Protein AF-A0A1H4R7Y3-F1 (afdb_monomer_lite)

Secondary structure (DSSP, 8-state):
--HHHHHHHGGGGTT---HHHHHHHHHHHHHTTTS-HHHHHHHHHHHHHHTTT--S-EEPTTTTTTSGGGS--TTS-----EETTTB-SHHHHHHHHHHHT-TTSSS-S--

Foldseek 3Di:
DDPVVCVVCCVVLVNHDDVQLVVLLVVLCVVCVPPPPVVSVVSSVLLCVVVVNSSWWDWDVVQQVVHPQSDQDPVRDGQFFTTSNGGGHLVSQVVVCVVVVVVCPRNPDDD

Structure (mmCIF, N/CA/C/O backbone):
data_AF-A0A1H4R7Y3-F1
#
_entry.id   AF-A0A1H4R7Y3-F1
#
loop_
_atom_site.group_PDB
_atom_site.id
_atom_site.type_symbol
_atom_site.label_atom_id
_atom_site.label_alt_id
_atom_site.label_comp_id
_atom_site.label_asym_id
_atom_site.label_entity_id
_atom_site.label_seq_id
_atom_site.pdbx_PDB_ins_code
_atom_site.Cartn_x
_atom_site.Cartn_y
_atom_site.Cartn_z
_atom_site.occupancy
_atom_site.B_iso_or_equiv
_atom_site.auth_seq_id
_atom_site.auth_comp_id
_atom_site.auth_asym_id
_atom_site.auth_atom_id
_atom_site.pdbx_PDB_model_num
ATOM 1 N N . MET A 1 1 ? -18.864 -1.546 7.456 1.00 61.34 1 MET A N 1
ATOM 2 C CA . MET A 1 1 ? -17.582 -1.760 8.168 1.00 61.34 1 MET A CA 1
ATOM 3 C C . MET A 1 1 ? -17.790 -1.308 9.604 1.00 61.34 1 MET A C 1
ATOM 5 O O . MET A 1 1 ? -18.574 -0.388 9.786 1.00 61.34 1 MET A O 1
ATOM 9 N N . THR A 1 2 ? -17.234 -1.978 10.614 1.00 75.88 2 THR A N 1
ATOM 10 C CA . THR A 1 2 ? -17.620 -1.700 12.008 1.00 75.88 2 THR A CA 1
ATOM 11 C C . THR A 1 2 ? -16.882 -0.484 12.559 1.00 75.88 2 THR A C 1
ATOM 13 O O . THR A 1 2 ? -15.664 -0.375 12.441 1.00 75.88 2 THR A O 1
ATOM 16 N N . GLU A 1 3 ? -17.626 0.410 13.198 1.00 84.62 3 GLU A N 1
ATOM 17 C CA . GLU A 1 3 ? -17.129 1.599 13.901 1.00 84.62 3 GLU A CA 1
ATOM 18 C C . GLU A 1 3 ? -15.989 1.261 14.884 1.00 84.62 3 GLU A C 1
ATOM 20 O O . GLU A 1 3 ? -14.982 1.963 14.962 1.00 84.62 3 GLU A O 1
ATOM 25 N N . ALA A 1 4 ? -16.089 0.091 15.527 1.00 90.00 4 ALA A N 1
ATOM 26 C CA . ALA A 1 4 ? -15.088 -0.466 16.434 1.00 90.00 4 ALA A CA 1
ATOM 27 C C . ALA A 1 4 ? -13.678 -0.584 15.823 1.00 90.00 4 ALA A C 1
ATOM 29 O O . ALA A 1 4 ? -12.690 -0.379 16.525 1.00 90.00 4 ALA A O 1
ATOM 30 N N . LEU A 1 5 ? -13.559 -0.880 14.523 1.00 91.12 5 LEU A N 1
ATOM 31 C CA . LEU A 1 5 ? -12.251 -0.941 13.865 1.00 91.12 5 LEU A CA 1
ATOM 32 C C . LEU A 1 5 ? -11.589 0.439 13.836 1.00 91.12 5 LEU A C 1
ATOM 34 O O . LEU A 1 5 ? -10.413 0.566 14.166 1.00 91.12 5 LEU A O 1
ATOM 38 N N . PHE A 1 6 ? -12.337 1.468 13.436 1.00 93.31 6 PHE A N 1
ATOM 39 C CA . PHE A 1 6 ? -11.796 2.820 13.334 1.00 93.31 6 PHE A CA 1
ATOM 40 C C . PHE A 1 6 ? -11.452 3.403 14.697 1.00 93.31 6 PHE A C 1
ATOM 42 O O . PHE A 1 6 ? -10.477 4.139 14.800 1.00 93.31 6 PHE A O 1
ATOM 49 N N . VAL A 1 7 ? -12.193 3.036 15.745 1.00 94.44 7 VAL A N 1
ATOM 50 C CA . VAL A 1 7 ? -11.806 3.337 17.129 1.00 94.44 7 VAL A CA 1
ATOM 51 C C . VAL A 1 7 ? -10.460 2.685 17.463 1.00 94.44 7 VAL A C 1
ATOM 53 O O . VAL A 1 7 ? -9.562 3.371 17.944 1.00 94.44 7 VAL A O 1
ATOM 56 N N . ALA A 1 8 ? -10.282 1.400 17.141 1.00 93.75 8 ALA A N 1
ATOM 57 C CA . ALA A 1 8 ? -9.069 0.655 17.473 1.00 93.75 8 ALA A CA 1
ATOM 58 C C . ALA A 1 8 ? -7.807 1.148 16.739 1.00 93.75 8 ALA A C 1
ATOM 60 O O . ALA A 1 8 ? -6.732 1.175 17.332 1.00 93.75 8 ALA A O 1
ATOM 61 N N . ILE A 1 9 ? -7.909 1.549 15.465 1.00 94.44 9 ILE A N 1
ATOM 62 C CA . ILE A 1 9 ? -6.735 1.974 14.675 1.00 94.44 9 ILE A CA 1
ATOM 63 C C . ILE A 1 9 ? -6.417 3.467 14.804 1.00 94.44 9 ILE A C 1
ATOM 65 O O . ILE A 1 9 ? -5.348 3.898 14.386 1.00 94.44 9 ILE A O 1
ATOM 69 N N . ARG A 1 10 ? -7.315 4.274 15.378 1.00 95.06 10 ARG A N 1
ATOM 70 C CA . ARG A 1 10 ? -7.147 5.729 15.507 1.00 95.06 10 ARG A CA 1
ATOM 71 C C . ARG A 1 10 ? -5.829 6.164 16.166 1.00 95.06 10 ARG A C 1
ATOM 73 O O . ARG A 1 10 ? -5.220 7.101 15.646 1.00 95.06 10 ARG A O 1
ATOM 80 N N . PRO A 1 11 ? -5.332 5.504 17.229 1.00 95.81 11 PRO A N 1
ATOM 81 C CA . PRO A 1 11 ? -4.032 5.842 17.810 1.00 95.81 11 PRO A CA 1
ATOM 82 C C . PRO A 1 11 ? -2.858 5.677 16.834 1.00 95.81 11 PRO A C 1
ATOM 84 O O . PRO A 1 11 ? -1.901 6.439 16.913 1.00 95.81 11 PRO A O 1
ATOM 87 N N . LEU A 1 12 ? -2.947 4.744 15.876 1.00 93.88 12 LEU A N 1
ATOM 88 C CA . LEU A 1 12 ? -1.899 4.521 14.871 1.00 93.88 12 LEU A CA 1
ATOM 89 C C . LEU A 1 12 ? -1.753 5.710 13.914 1.00 93.88 12 LEU A C 1
ATOM 91 O O . LEU A 1 12 ? -0.668 5.971 13.420 1.00 93.88 12 LEU A O 1
ATOM 95 N N . PHE A 1 13 ? -2.825 6.470 13.695 1.00 93.81 13 PHE A N 1
ATOM 96 C CA . PHE A 1 13 ? -2.819 7.653 12.833 1.00 93.81 13 PHE A CA 1
ATOM 97 C C . PHE A 1 13 ? -2.628 8.962 13.617 1.00 93.81 13 PHE A C 1
ATOM 99 O O . PHE A 1 13 ? -2.988 10.035 13.141 1.00 93.81 13 PHE A O 1
ATOM 106 N N . GLY A 1 14 ? -2.076 8.898 14.834 1.00 92.06 14 GLY A N 1
ATOM 107 C CA . GLY A 1 14 ? -1.858 10.085 15.668 1.00 92.06 14 GLY A CA 1
ATOM 108 C C . GLY A 1 14 ? -3.130 10.598 16.349 1.00 92.06 14 GLY A C 1
ATOM 109 O O . GLY A 1 14 ? -3.249 11.786 16.631 1.00 92.06 14 GLY A O 1
ATOM 110 N N . GLY A 1 15 ? -4.104 9.718 16.599 1.00 93.06 15 GLY A N 1
ATOM 111 C CA . GLY A 1 15 ? -5.311 10.039 17.367 1.00 93.06 15 GLY A CA 1
ATOM 112 C C . GLY A 1 15 ? -6.492 10.547 16.537 1.00 93.06 15 GLY A C 1
ATOM 113 O O . GLY A 1 15 ? -7.595 10.671 17.065 1.00 93.06 15 GLY A O 1
ATOM 114 N N . SER A 1 16 ? -6.324 10.768 15.234 1.00 93.38 16 SER A N 1
ATOM 115 C CA . SER A 1 16 ? -7.423 11.046 14.302 1.00 93.38 16 SER A CA 1
ATOM 116 C C . SER A 1 16 ? -7.085 10.524 12.907 1.00 93.38 16 SER A C 1
ATOM 118 O O . SER A 1 16 ? -5.918 10.334 12.586 1.00 93.38 16 SER A O 1
ATOM 120 N N . LEU A 1 17 ? -8.099 10.261 12.081 1.00 94.44 17 LEU A N 1
ATOM 121 C CA . LEU A 1 17 ? -7.895 9.894 10.680 1.00 94.44 17 LEU A CA 1
ATOM 122 C C . LEU A 1 17 ? -8.433 11.004 9.784 1.00 94.44 17 LEU A C 1
ATOM 124 O O . LEU A 1 17 ? -9.535 11.507 9.995 1.00 94.44 17 LEU A O 1
ATOM 128 N N . LYS A 1 18 ? -7.679 11.331 8.738 1.00 95.19 18 LYS A N 1
ATOM 129 C CA . LYS A 1 18 ? -8.170 12.119 7.604 1.00 95.19 18 LYS A CA 1
ATOM 130 C C . LYS A 1 18 ? -9.123 11.262 6.774 1.00 95.19 18 LYS A C 1
ATOM 132 O O . LYS A 1 18 ? -8.942 10.048 6.691 1.00 95.19 18 LYS A O 1
ATOM 137 N N . GLN A 1 19 ? -10.065 11.892 6.073 1.00 95.25 19 GLN A N 1
ATOM 138 C CA . GLN A 1 19 ? -11.016 11.165 5.223 1.00 95.25 19 GLN A CA 1
ATOM 139 C C . GLN A 1 19 ? -10.309 10.249 4.210 1.00 95.25 19 GLN A C 1
ATOM 141 O O . GLN A 1 19 ? -10.645 9.078 4.103 1.00 95.25 19 GLN A O 1
ATOM 146 N N . ALA A 1 20 ? -9.226 10.718 3.585 1.00 94.81 20 ALA A N 1
ATOM 147 C CA . ALA A 1 20 ? -8.431 9.888 2.682 1.00 94.81 20 ALA A CA 1
ATOM 148 C C . ALA A 1 20 ? -7.863 8.619 3.358 1.00 94.81 20 ALA A C 1
ATOM 150 O O . ALA A 1 20 ? -7.813 7.562 2.738 1.00 94.81 20 ALA A O 1
ATOM 151 N N . GLN A 1 21 ? -7.460 8.675 4.632 1.00 95.31 21 GLN A N 1
ATOM 152 C CA . GLN A 1 21 ? -7.001 7.478 5.352 1.00 95.31 21 GLN A CA 1
ATOM 153 C C . GLN A 1 21 ? -8.160 6.504 5.590 1.00 95.31 21 GLN A C 1
ATOM 155 O O . GLN A 1 21 ? -7.997 5.298 5.417 1.00 95.31 21 GLN A O 1
ATOM 160 N N . VAL A 1 22 ? -9.3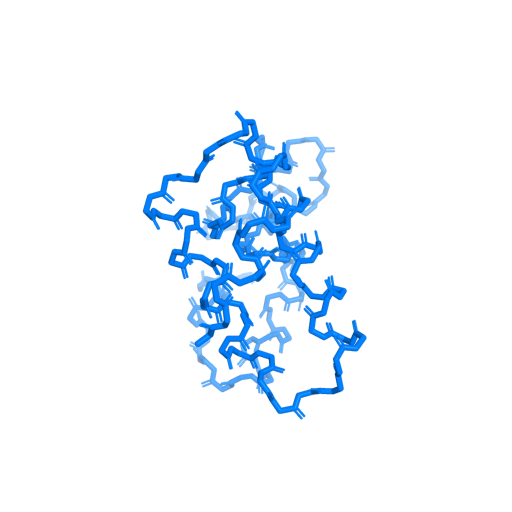42 7.024 5.933 1.00 95.06 22 VAL A N 1
ATOM 161 C CA . VAL A 1 22 ? -10.570 6.228 6.074 1.00 95.06 22 VAL A CA 1
ATOM 162 C C . VAL A 1 22 ? -10.911 5.529 4.758 1.00 95.06 22 VAL A C 1
ATOM 164 O O . VAL A 1 22 ? -11.140 4.318 4.746 1.00 95.06 22 VAL A O 1
ATOM 167 N N . ASP A 1 23 ? -10.889 6.256 3.644 1.00 95.19 23 ASP A N 1
ATOM 168 C CA . ASP A 1 23 ? -11.194 5.723 2.313 1.00 95.19 23 ASP A CA 1
ATOM 169 C C . ASP A 1 23 ? -10.188 4.642 1.896 1.00 95.19 23 ASP A C 1
ATOM 171 O O . ASP A 1 23 ? -10.569 3.587 1.390 1.00 95.19 23 ASP A O 1
ATOM 175 N N . GLY A 1 24 ? -8.905 4.860 2.185 1.00 94.56 24 GLY A N 1
ATOM 176 C CA . GLY A 1 24 ? -7.834 3.904 1.918 1.00 94.56 24 GLY A CA 1
ATOM 177 C C . GLY A 1 24 ? -7.974 2.597 2.702 1.00 94.56 24 GLY A C 1
ATOM 178 O O . GLY A 1 24 ? -7.925 1.507 2.127 1.00 94.56 24 GLY A O 1
ATOM 179 N N . VAL A 1 25 ? -8.233 2.693 4.011 1.00 95.12 25 VAL A N 1
ATOM 180 C CA . VAL A 1 25 ? -8.507 1.529 4.872 1.00 95.12 25 VAL A CA 1
ATOM 181 C C . VAL A 1 25 ? -9.730 0.756 4.363 1.00 95.12 25 VAL A C 1
ATOM 183 O O . VAL A 1 25 ? -9.682 -0.472 4.256 1.00 95.12 25 VAL A O 1
ATOM 186 N N . ASN A 1 26 ? -10.809 1.461 4.003 1.00 95.06 26 ASN A N 1
ATOM 187 C CA . ASN A 1 26 ? -12.005 0.855 3.414 1.00 95.06 26 ASN A CA 1
ATOM 188 C C . ASN A 1 26 ? -11.687 0.114 2.108 1.00 95.06 26 ASN A C 1
ATOM 190 O O . ASN A 1 26 ? -12.118 -1.027 1.940 1.00 95.06 26 ASN A O 1
ATOM 194 N N . ALA A 1 27 ? -10.918 0.726 1.203 1.00 95.06 27 ALA A N 1
ATOM 195 C CA . ALA A 1 27 ? -10.563 0.130 -0.082 1.00 95.06 27 ALA A CA 1
ATOM 196 C C . ALA A 1 27 ? -9.770 -1.176 0.088 1.00 95.06 27 ALA A C 1
ATOM 198 O O . A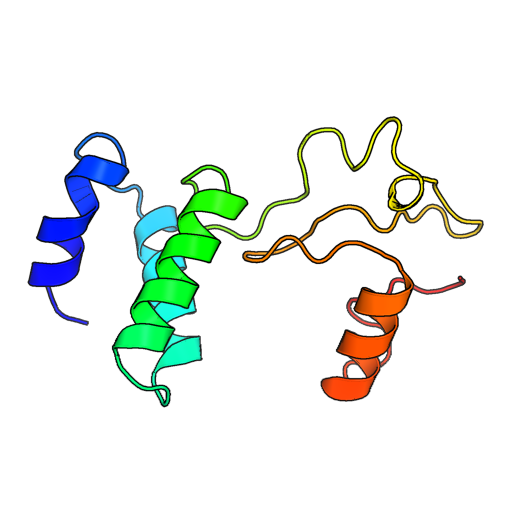LA A 1 27 ? -10.095 -2.187 -0.539 1.00 95.06 27 ALA A O 1
ATOM 199 N N . VAL A 1 28 ? -8.781 -1.194 0.988 1.00 94.44 28 VAL A N 1
ATOM 200 C CA . VAL A 1 28 ? -7.979 -2.395 1.277 1.00 94.44 28 VAL A CA 1
ATOM 201 C C . VAL A 1 28 ? -8.845 -3.516 1.858 1.00 94.44 28 VAL A C 1
ATOM 203 O O . VAL A 1 28 ? -8.762 -4.668 1.426 1.00 94.44 28 VAL A O 1
ATOM 206 N N . LEU A 1 29 ? -9.720 -3.193 2.811 1.00 93.94 29 LEU A N 1
ATOM 207 C CA . LEU A 1 29 ? -10.598 -4.182 3.439 1.00 93.94 29 LEU A CA 1
ATOM 208 C C . LEU A 1 29 ? -11.683 -4.699 2.494 1.00 93.94 29 LEU A C 1
ATOM 210 O O . LEU A 1 29 ? -12.054 -5.871 2.583 1.00 93.94 29 LEU A O 1
ATOM 214 N N . ALA A 1 30 ? -12.171 -3.854 1.585 1.00 95.12 30 ALA A N 1
ATOM 215 C CA . ALA A 1 30 ? -13.086 -4.260 0.528 1.00 95.12 30 ALA A CA 1
ATOM 216 C C . ALA A 1 30 ? -12.411 -5.256 -0.425 1.00 95.12 30 ALA A C 1
ATOM 218 O O . ALA A 1 30 ? -12.980 -6.316 -0.689 1.00 95.12 30 ALA A O 1
ATOM 219 N N . ALA A 1 31 ? -11.177 -4.974 -0.859 1.00 93.25 31 ALA A N 1
ATOM 220 C CA . ALA A 1 31 ? -10.405 -5.865 -1.727 1.00 93.25 31 ALA A CA 1
ATOM 221 C C . ALA A 1 31 ? -10.101 -7.224 -1.067 1.00 93.25 31 ALA A C 1
ATOM 223 O O . ALA A 1 31 ? -10.115 -8.257 -1.730 1.00 93.25 31 ALA A O 1
ATOM 224 N N . ALA A 1 32 ? -9.881 -7.248 0.251 1.00 94.56 32 ALA A N 1
ATOM 225 C CA . ALA A 1 32 ? -9.576 -8.465 1.006 1.00 94.56 32 ALA A CA 1
ATOM 226 C C . ALA A 1 32 ? -10.816 -9.160 1.614 1.00 94.56 32 ALA A C 1
ATOM 228 O O . ALA A 1 32 ? -10.674 -10.108 2.391 1.00 94.56 32 ALA A O 1
ATOM 229 N N . LYS A 1 33 ? -12.043 -8.707 1.311 1.00 94.75 33 LYS A N 1
ATOM 230 C CA . LYS A 1 33 ? -13.270 -9.102 2.034 1.00 94.75 33 LYS A CA 1
ATOM 231 C C . LYS A 1 33 ? -13.544 -10.610 2.037 1.00 94.75 33 LYS A C 1
ATOM 233 O O . LYS A 1 33 ? -14.157 -11.101 2.984 1.00 94.75 33 LYS A O 1
ATOM 238 N N . THR A 1 34 ? -13.109 -11.340 1.014 1.00 96.56 34 THR A N 1
ATOM 239 C CA . THR A 1 34 ? -13.318 -12.793 0.881 1.00 96.56 34 THR A CA 1
ATOM 240 C C . THR A 1 34 ? -12.274 -13.630 1.623 1.00 96.56 34 THR A C 1
ATOM 242 O O . THR A 1 34 ? -12.498 -14.812 1.862 1.00 96.56 34 THR A O 1
ATOM 245 N N . LEU A 1 35 ? -11.154 -13.032 2.038 1.00 96.00 35 LEU A N 1
ATOM 246 C CA . LEU A 1 35 ? -10.052 -13.740 2.690 1.00 96.00 35 LEU A CA 1
ATOM 247 C C . LEU A 1 35 ? -10.340 -14.000 4.177 1.00 96.00 35 LEU A C 1
ATOM 249 O O . LEU A 1 35 ? -11.161 -13.300 4.774 1.00 96.00 35 LEU A O 1
ATOM 253 N N . PRO A 1 36 ? -9.660 -14.951 4.836 1.00 96.44 36 PRO A N 1
ATOM 254 C CA . PRO A 1 36 ? -9.743 -15.100 6.288 1.00 96.44 36 PRO A CA 1
ATOM 255 C C . PRO A 1 36 ? -9.310 -13.827 7.030 1.00 96.44 36 PRO A C 1
ATOM 257 O O . PRO A 1 36 ? -8.496 -13.043 6.539 1.00 96.44 36 PRO A O 1
ATOM 260 N N . ARG A 1 37 ? -9.846 -13.612 8.239 1.00 92.38 37 ARG A N 1
ATOM 261 C CA . ARG A 1 37 ? -9.618 -12.379 9.018 1.00 92.38 37 ARG A CA 1
ATOM 262 C C . ARG A 1 37 ? -8.131 -12.078 9.241 1.00 92.38 37 ARG A C 1
ATOM 264 O O . ARG A 1 37 ? -7.747 -10.921 9.112 1.00 92.38 37 ARG A O 1
ATOM 271 N N . SER A 1 38 ? -7.317 -13.092 9.537 1.00 94.00 38 SER A N 1
ATOM 272 C CA . SER A 1 38 ? -5.866 -12.948 9.723 1.00 94.00 38 SER A CA 1
ATOM 273 C C . SER A 1 38 ? -5.201 -12.312 8.501 1.00 94.00 38 SER A C 1
ATOM 275 O O . SER A 1 38 ? -4.505 -11.312 8.640 1.00 94.00 38 SER A O 1
ATOM 277 N N . PHE A 1 39 ? -5.511 -12.801 7.297 1.00 95.25 39 PHE A N 1
ATOM 278 C CA . PHE A 1 39 ? -4.996 -12.226 6.055 1.00 95.25 39 PHE A CA 1
ATOM 279 C C . PHE A 1 39 ? -5.457 -10.785 5.843 1.00 95.25 39 PHE A C 1
ATOM 281 O O . PHE A 1 39 ? -4.646 -9.951 5.460 1.00 95.25 39 PHE A O 1
ATOM 288 N N . ARG A 1 40 ? -6.720 -10.451 6.141 1.00 94.31 40 ARG A N 1
ATOM 289 C CA . ARG A 1 40 ? -7.205 -9.060 6.023 1.00 94.31 40 ARG A CA 1
ATOM 290 C C . ARG A 1 40 ? -6.409 -8.104 6.908 1.00 94.31 40 ARG A C 1
ATOM 292 O O . ARG A 1 40 ? -6.059 -7.017 6.462 1.00 94.31 40 ARG A O 1
ATOM 299 N N . VAL A 1 41 ? -6.122 -8.517 8.144 1.00 91.88 41 VAL A N 1
ATOM 300 C CA . VAL A 1 41 ? -5.330 -7.723 9.092 1.00 91.88 41 VAL A CA 1
ATOM 301 C C . VAL A 1 41 ? -3.887 -7.595 8.613 1.00 91.88 41 VAL A C 1
ATOM 303 O O . VAL A 1 41 ? -3.369 -6.484 8.610 1.00 91.88 41 VAL A O 1
ATOM 306 N N . CYS A 1 42 ? -3.262 -8.680 8.143 1.00 94.31 42 CYS A N 1
ATOM 307 C CA . CYS A 1 42 ? -1.914 -8.628 7.570 1.00 94.31 42 CYS A CA 1
ATOM 308 C C . CYS A 1 42 ? -1.843 -7.666 6.378 1.00 94.31 42 CYS A C 1
ATOM 310 O O . CYS A 1 42 ? -0.992 -6.787 6.356 1.00 94.31 42 CYS A O 1
ATOM 312 N N . ILE A 1 43 ? -2.775 -7.780 5.429 1.00 95.31 43 ILE A N 1
ATOM 313 C CA . ILE A 1 43 ? -2.843 -6.922 4.239 1.00 95.31 43 ILE A CA 1
ATOM 314 C C . ILE A 1 43 ? -3.012 -5.450 4.639 1.00 95.31 43 ILE A C 1
ATOM 316 O O . ILE A 1 43 ? -2.329 -4.583 4.094 1.00 95.31 43 ILE A O 1
ATOM 320 N N . LEU A 1 44 ? -3.890 -5.157 5.605 1.00 94.88 44 LEU A N 1
ATOM 321 C CA . LEU A 1 44 ? -4.088 -3.796 6.102 1.00 94.88 44 LEU A CA 1
ATOM 322 C C . LEU A 1 44 ? -2.839 -3.251 6.808 1.00 94.88 44 LEU A C 1
ATOM 324 O O . LEU A 1 44 ? -2.468 -2.101 6.583 1.00 94.88 44 LEU A O 1
ATOM 328 N N . ALA A 1 45 ? -2.186 -4.065 7.637 1.00 94.38 45 ALA A N 1
ATOM 329 C CA . ALA A 1 45 ? -0.963 -3.684 8.336 1.00 94.38 45 ALA A CA 1
ATOM 330 C C . ALA A 1 45 ? 0.181 -3.391 7.354 1.00 94.38 45 ALA A C 1
ATOM 332 O O . ALA A 1 45 ? 0.859 -2.374 7.493 1.00 94.38 45 ALA A O 1
ATOM 333 N N . THR A 1 46 ? 0.347 -4.228 6.325 1.00 94.56 46 THR A N 1
ATOM 334 C CA . THR A 1 46 ? 1.315 -3.991 5.248 1.00 94.56 46 THR A CA 1
ATOM 335 C C . THR A 1 46 ? 0.998 -2.696 4.510 1.00 94.56 46 THR A C 1
ATOM 337 O O . THR A 1 46 ? 1.874 -1.849 4.383 1.00 94.56 46 THR A O 1
ATOM 340 N N . ALA A 1 47 ? -0.261 -2.478 4.114 1.00 94.94 47 ALA A N 1
ATOM 341 C CA . ALA A 1 47 ? -0.659 -1.242 3.445 1.00 94.94 47 ALA A CA 1
ATOM 342 C C . ALA A 1 47 ? -0.388 0.001 4.304 1.00 94.94 47 ALA A C 1
ATOM 344 O O . ALA A 1 47 ? 0.065 1.018 3.790 1.00 94.94 47 ALA A O 1
ATOM 345 N N . TYR A 1 48 ? -0.629 -0.064 5.614 1.00 94.50 48 TYR A N 1
ATOM 346 C CA . TYR A 1 48 ? -0.311 1.024 6.538 1.00 94.50 48 TYR A CA 1
ATOM 347 C C . TYR A 1 48 ? 1.196 1.321 6.585 1.00 94.50 48 TYR A C 1
ATOM 349 O O . TYR A 1 48 ? 1.600 2.477 6.439 1.00 94.50 48 TYR A O 1
ATOM 357 N N . HIS A 1 49 ? 2.020 0.287 6.757 1.00 93.75 49 HIS A N 1
ATOM 358 C CA . HIS A 1 49 ? 3.472 0.416 6.856 1.00 93.75 49 HIS A CA 1
ATOM 359 C C . HIS A 1 49 ? 4.089 0.935 5.547 1.00 93.75 49 HIS A C 1
ATOM 361 O O . HIS A 1 49 ? 4.790 1.947 5.537 1.00 93.75 49 HIS A O 1
ATOM 367 N N . ASP A 1 50 ? 3.756 0.297 4.428 1.00 92.12 50 ASP A N 1
ATOM 368 C CA . ASP A 1 50 ? 4.384 0.535 3.125 1.00 92.12 50 ASP A CA 1
ATOM 369 C C . ASP A 1 50 ? 3.950 1.857 2.477 1.00 92.12 50 ASP A C 1
ATOM 371 O O . ASP A 1 50 ? 4.603 2.355 1.559 1.00 92.12 50 ASP A O 1
ATOM 375 N N . THR A 1 51 ? 2.859 2.456 2.963 1.00 92.88 51 THR A N 1
ATOM 376 C CA . THR A 1 51 ? 2.365 3.763 2.504 1.00 92.88 51 THR A CA 1
ATOM 377 C C . THR A 1 51 ? 2.713 4.906 3.451 1.00 92.88 51 THR A C 1
ATOM 379 O O . THR A 1 51 ? 2.129 5.989 3.347 1.00 92.88 51 THR A O 1
ATOM 382 N N . ALA A 1 52 ? 3.644 4.687 4.386 1.00 92.62 52 ALA A N 1
ATOM 383 C CA . ALA A 1 52 ? 4.031 5.667 5.398 1.00 92.62 52 ALA A CA 1
ATOM 384 C C . ALA A 1 52 ? 2.812 6.250 6.140 1.00 92.62 52 ALA A C 1
ATOM 386 O O . ALA A 1 52 ? 2.693 7.463 6.306 1.00 92.62 52 ALA A O 1
ATOM 387 N N . GLN A 1 53 ? 1.883 5.378 6.556 1.00 92.75 53 GLN A N 1
ATOM 388 C CA . GLN A 1 53 ? 0.687 5.727 7.339 1.00 92.75 53 GLN A CA 1
ATOM 389 C C . GLN A 1 53 ? -0.325 6.625 6.604 1.00 92.75 53 GLN A C 1
ATOM 391 O O . GLN A 1 53 ? -1.298 7.107 7.191 1.00 92.75 53 GLN A O 1
ATOM 396 N N . THR A 1 54 ? -0.147 6.847 5.300 1.00 90.56 54 THR A N 1
ATOM 397 C CA . THR A 1 54 ? -1.136 7.576 4.493 1.00 90.56 54 THR A CA 1
ATOM 398 C C . THR A 1 54 ? -2.363 6.718 4.189 1.00 90.56 54 THR A C 1
ATOM 400 O O . THR A 1 54 ? -3.422 7.267 3.894 1.00 90.56 54 THR A O 1
ATOM 403 N N . ALA A 1 55 ? -2.220 5.386 4.268 1.00 90.75 55 ALA A N 1
ATOM 404 C CA . ALA A 1 55 ? -3.191 4.396 3.802 1.00 90.75 55 ALA A CA 1
ATOM 405 C C . ALA A 1 55 ? -3.597 4.604 2.331 1.00 90.75 55 ALA A C 1
ATOM 407 O O . ALA A 1 55 ? -4.642 4.130 1.896 1.00 90.75 55 ALA A O 1
ATOM 408 N N . GLN A 1 56 ? -2.768 5.308 1.559 1.00 94.00 56 GLN A N 1
ATOM 409 C CA . GLN A 1 56 ? -3.008 5.642 0.164 1.00 94.00 56 GLN A CA 1
ATOM 410 C C . GLN A 1 56 ? -1.904 5.052 -0.715 1.00 94.00 56 GLN A C 1
ATOM 412 O O . GLN A 1 56 ? -0.752 4.987 -0.290 1.00 94.00 56 GLN A O 1
ATOM 417 N N . PRO A 1 57 ? -2.206 4.641 -1.956 1.00 91.00 57 PRO A N 1
ATOM 418 C CA . PRO 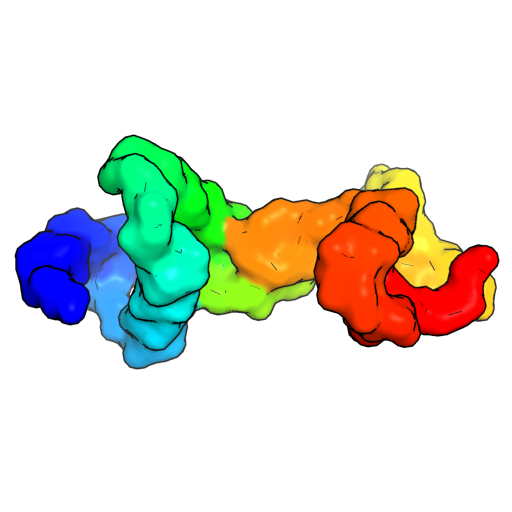A 1 57 ? -1.182 4.252 -2.914 1.00 91.00 57 PRO A CA 1
ATOM 419 C C . PRO A 1 57 ? -0.147 5.372 -3.093 1.00 91.00 57 PRO A C 1
ATOM 421 O O . PRO A 1 57 ? -0.480 6.455 -3.572 1.00 91.00 57 PRO A O 1
ATOM 424 N N . ILE A 1 58 ? 1.118 5.110 -2.764 1.00 92.00 58 ILE A N 1
ATOM 425 C CA . ILE A 1 58 ? 2.203 6.081 -2.965 1.00 92.00 58 ILE A CA 1
ATOM 426 C C . ILE A 1 58 ? 3.247 5.569 -3.951 1.00 92.00 58 ILE A C 1
ATOM 428 O O . ILE A 1 58 ? 3.330 4.379 -4.262 1.00 92.00 58 ILE A O 1
ATOM 432 N N . ARG A 1 59 ? 4.062 6.500 -4.443 1.00 90.81 59 ARG A N 1
ATOM 433 C CA . ARG A 1 59 ? 5.335 6.198 -5.099 1.00 90.81 59 ARG A CA 1
ATOM 434 C C . ARG A 1 59 ? 6.419 6.191 -4.030 1.00 90.81 59 ARG A C 1
ATOM 436 O O . ARG A 1 59 ? 6.444 7.110 -3.216 1.00 90.81 59 ARG A O 1
ATOM 443 N N . GLU A 1 60 ? 7.304 5.202 -4.076 1.00 89.81 60 GLU A N 1
ATOM 444 C CA . GLU A 1 60 ? 8.460 5.086 -3.187 1.00 89.81 60 GLU A CA 1
ATOM 445 C C . GLU A 1 60 ? 9.191 6.428 -3.090 1.00 89.81 60 GLU A C 1
ATOM 447 O O . GLU A 1 60 ? 9.571 7.032 -4.106 1.00 89.81 60 GLU A O 1
ATOM 452 N N . TYR A 1 61 ? 9.395 6.904 -1.864 1.00 89.19 61 TYR A N 1
ATOM 453 C CA . TYR A 1 61 ? 10.187 8.103 -1.638 1.00 89.19 61 TYR A CA 1
ATOM 454 C C . TYR A 1 61 ? 11.624 7.871 -2.109 1.00 89.19 61 TYR A C 1
ATOM 456 O O . TYR A 1 61 ? 12.221 6.827 -1.875 1.00 89.19 61 TYR A O 1
ATOM 464 N N . GLY A 1 62 ? 12.175 8.833 -2.849 1.00 89.19 62 GLY A N 1
ATOM 465 C CA . GLY A 1 62 ? 13.483 8.670 -3.487 1.00 89.19 62 GLY A CA 1
ATOM 466 C C . GLY A 1 62 ? 13.486 7.764 -4.724 1.00 89.19 62 GLY A C 1
ATOM 467 O O . GLY A 1 62 ? 14.520 7.684 -5.379 1.00 89.19 62 GLY A O 1
ATOM 468 N N . ARG A 1 63 ? 12.355 7.145 -5.103 1.00 89.44 63 ARG A N 1
ATOM 469 C CA . ARG A 1 63 ? 12.159 6.439 -6.386 1.00 89.44 63 ARG A CA 1
ATOM 470 C C . ARG A 1 63 ? 13.264 5.420 -6.708 1.00 89.44 63 ARG A C 1
ATOM 472 O O . ARG A 1 63 ? 13.721 5.341 -7.846 1.00 89.44 63 ARG A O 1
ATOM 479 N N . GLY A 1 64 ? 13.713 4.661 -5.708 1.00 87.94 64 GLY A N 1
ATOM 480 C CA . GLY A 1 64 ? 14.771 3.664 -5.876 1.00 87.94 64 GLY A CA 1
ATOM 481 C C . GLY A 1 64 ? 16.162 4.251 -6.142 1.00 87.94 64 GLY A C 1
ATOM 482 O O . GLY A 1 64 ? 17.015 3.558 -6.697 1.00 87.94 64 GLY A O 1
ATOM 483 N N . LYS A 1 65 ? 16.421 5.516 -5.776 1.00 89.25 65 LYS A N 1
ATOM 484 C CA . LYS A 1 65 ? 17.751 6.137 -5.878 1.00 89.25 65 LYS A CA 1
ATOM 485 C 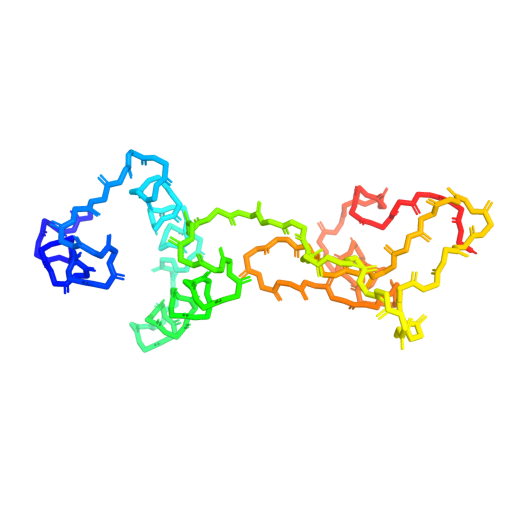C . LYS A 1 65 ? 18.812 5.220 -5.254 1.00 89.25 65 LYS A C 1
ATOM 487 O O . LYS A 1 65 ? 18.631 4.708 -4.153 1.00 89.25 65 LYS A O 1
ATOM 492 N N . CYS A 1 66 ? 19.913 5.014 -5.978 1.00 90.38 66 CYS A N 1
ATOM 493 C CA . CYS A 1 66 ? 21.002 4.093 -5.619 1.00 90.38 66 CYS A CA 1
ATOM 494 C C . CYS A 1 66 ? 20.625 2.596 -5.596 1.00 90.38 66 CYS A C 1
ATOM 496 O O . CYS A 1 66 ? 21.377 1.779 -5.064 1.00 90.38 66 CYS A O 1
ATOM 498 N N . ARG A 1 67 ? 19.485 2.201 -6.174 1.00 90.38 67 ARG A N 1
ATOM 499 C CA . ARG A 1 67 ? 19.055 0.800 -6.292 1.00 90.38 67 ARG A CA 1
ATOM 500 C C . ARG A 1 67 ? 18.945 0.411 -7.760 1.00 90.38 67 ARG A C 1
ATOM 502 O O . ARG A 1 67 ? 18.522 1.210 -8.588 1.00 90.38 67 ARG A O 1
ATOM 509 N N . LYS A 1 68 ? 19.264 -0.849 -8.073 1.00 89.12 68 LYS A N 1
ATOM 510 C CA . LYS A 1 68 ? 19.222 -1.373 -9.452 1.00 89.12 68 LYS A CA 1
ATOM 511 C C . LYS A 1 68 ? 17.832 -1.259 -10.090 1.00 89.12 68 LYS A C 1
ATOM 513 O O . LYS A 1 68 ? 17.720 -0.885 -11.246 1.00 89.12 68 LYS A O 1
ATOM 518 N N . TYR A 1 69 ? 16.766 -1.518 -9.331 1.00 87.00 69 TYR A N 1
ATOM 519 C CA . TYR A 1 69 ? 15.391 -1.392 -9.831 1.00 87.00 69 TYR A CA 1
ATOM 520 C C . TYR A 1 69 ? 14.950 0.068 -10.051 1.00 87.00 69 TYR A C 1
ATOM 522 O O . TYR A 1 69 ? 13.932 0.306 -10.698 1.00 87.00 69 TYR A O 1
ATOM 530 N N . GLY A 1 70 ? 15.676 1.041 -9.486 1.00 86.19 70 GLY A N 1
ATOM 531 C CA . GLY A 1 70 ? 15.430 2.474 -9.657 1.00 86.19 70 GLY A CA 1
ATOM 532 C C . GLY A 1 70 ? 16.105 3.063 -10.896 1.00 86.19 70 GLY A C 1
ATOM 533 O O . GLY A 1 70 ? 15.896 4.238 -11.196 1.00 86.19 70 GLY A O 1
ATOM 534 N N . THR A 1 71 ? 16.901 2.271 -11.621 1.00 87.94 71 THR A N 1
ATOM 535 C CA . THR A 1 71 ? 17.494 2.682 -12.894 1.00 87.94 71 THR A CA 1
ATOM 536 C C . THR A 1 71 ? 16.396 2.927 -13.923 1.00 87.94 71 THR A C 1
ATOM 538 O O . THR A 1 71 ? 15.485 2.116 -14.090 1.00 87.94 71 THR A O 1
ATOM 541 N N . VAL A 1 72 ? 16.488 4.077 -14.589 1.00 85.00 72 VAL A N 1
ATOM 542 C CA . VAL A 1 72 ? 15.568 4.472 -15.652 1.00 85.00 72 VAL A CA 1
ATOM 543 C C . VAL A 1 72 ? 15.924 3.713 -16.930 1.00 85.00 72 VAL A C 1
ATOM 545 O O . VAL A 1 72 ? 17.086 3.679 -17.327 1.00 85.00 72 VAL A O 1
ATOM 548 N N . ASP A 1 73 ? 14.931 3.084 -17.544 1.00 79.06 73 ASP A N 1
ATOM 549 C CA . ASP A 1 73 ? 15.045 2.380 -18.815 1.00 79.06 73 ASP A CA 1
ATOM 550 C C . ASP A 1 73 ? 14.988 3.333 -20.021 1.00 79.06 73 ASP A C 1
ATOM 552 O O . ASP A 1 73 ? 14.825 4.550 -19.897 1.00 79.06 73 ASP A O 1
ATOM 556 N N . GLN A 1 74 ? 15.099 2.762 -21.221 1.00 76.62 74 GLN A N 1
ATOM 557 C CA . GLN A 1 74 ? 15.059 3.504 -22.484 1.00 76.62 74 GLN A CA 1
ATOM 558 C C . GLN A 1 74 ? 13.730 4.242 -22.723 1.00 76.62 74 GLN A C 1
ATOM 560 O O . GLN A 1 74 ? 13.681 5.167 -23.529 1.00 76.62 74 GLN A O 1
ATOM 565 N N . ALA A 1 75 ? 12.657 3.874 -22.020 1.00 74.12 75 ALA A N 1
ATOM 566 C CA . ALA A 1 75 ? 11.352 4.515 -22.111 1.00 74.12 75 ALA A CA 1
ATOM 567 C C . ALA A 1 75 ? 11.106 5.549 -21.002 1.00 74.12 75 ALA A C 1
ATOM 569 O O . ALA A 1 75 ? 9.972 6.007 -20.814 1.00 74.12 75 ALA A O 1
ATOM 570 N N . GLY A 1 76 ? 12.148 5.916 -20.250 1.00 79.06 76 GLY A N 1
ATOM 571 C CA . GLY A 1 76 ? 12.065 6.919 -19.195 1.00 79.06 76 GLY A CA 1
ATOM 572 C C . GLY A 1 76 ? 11.385 6.415 -17.922 1.00 79.06 76 GLY A C 1
ATOM 573 O O . GLY A 1 76 ? 10.962 7.224 -17.091 1.00 79.06 76 GLY A O 1
ATOM 574 N N . LYS A 1 77 ? 11.248 5.095 -17.741 1.00 80.31 77 LYS A N 1
ATOM 575 C CA . LYS A 1 77 ? 10.571 4.498 -16.584 1.00 80.31 77 LYS A CA 1
ATOM 576 C C . LYS A 1 77 ? 11.545 3.754 -15.688 1.00 80.31 77 LYS A C 1
ATOM 578 O O . LYS A 1 77 ? 12.547 3.217 -16.121 1.00 80.31 77 LYS A O 1
ATOM 583 N N . ALA A 1 78 ? 11.227 3.724 -14.400 1.00 85.81 78 ALA A N 1
ATOM 584 C CA . ALA A 1 78 ? 11.970 2.967 -13.400 1.00 85.81 78 ALA A CA 1
ATOM 585 C C . ALA A 1 78 ? 11.013 2.064 -12.615 1.00 85.81 78 ALA A C 1
ATOM 587 O O . ALA A 1 78 ? 9.837 2.404 -12.412 1.00 85.81 78 ALA A O 1
ATOM 588 N N . GLY A 1 79 ? 11.525 0.918 -12.171 1.00 87.56 79 GLY A N 1
ATOM 589 C CA . GLY A 1 79 ? 10.806 -0.114 -11.421 1.00 87.56 79 GLY A CA 1
ATOM 590 C C . GLY A 1 79 ? 10.774 0.127 -9.911 1.00 87.56 79 GLY A C 1
ATOM 591 O O . GLY A 1 79 ? 10.806 -0.838 -9.154 1.00 87.56 79 GLY A O 1
ATOM 592 N N . TYR A 1 80 ? 10.759 1.384 -9.464 1.00 90.44 80 TYR A N 1
ATOM 593 C CA . TYR A 1 80 ? 10.608 1.729 -8.046 1.00 90.44 80 TYR A CA 1
ATOM 594 C C . T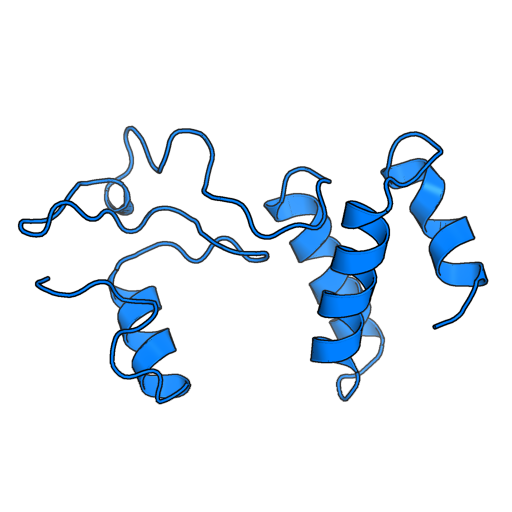YR A 1 80 ? 9.200 1.416 -7.519 1.00 90.44 80 TYR A C 1
ATOM 596 O O . TYR A 1 80 ? 8.261 1.215 -8.297 1.00 90.44 80 TYR A O 1
ATOM 604 N N . GLY A 1 81 ? 9.060 1.398 -6.194 1.00 90.56 81 GLY A N 1
ATOM 605 C CA . GLY A 1 81 ? 7.845 0.991 -5.496 1.00 90.56 81 GLY A CA 1
ATOM 606 C C . GLY A 1 81 ? 6.635 1.851 -5.851 1.00 90.56 81 GLY A C 1
ATOM 607 O O . GLY A 1 81 ? 6.697 3.085 -5.856 1.00 90.56 81 GLY A O 1
ATOM 608 N N . ARG A 1 82 ? 5.507 1.206 -6.165 1.00 91.62 82 ARG A N 1
ATOM 609 C CA . ARG A 1 82 ? 4.209 1.877 -6.326 1.00 91.62 82 ARG A CA 1
ATOM 610 C C . ARG A 1 82 ? 3.096 1.091 -5.652 1.00 91.62 82 ARG A C 1
ATOM 612 O O . ARG A 1 82 ? 3.139 -0.137 -5.579 1.00 91.62 82 ARG A O 1
ATOM 619 N N . GLY A 1 83 ? 2.061 1.812 -5.240 1.00 90.56 83 GLY A N 1
ATOM 620 C CA . GLY A 1 83 ? 0.850 1.217 -4.689 1.00 90.56 83 GLY A CA 1
ATOM 621 C C . GLY A 1 83 ? 0.934 0.959 -3.188 1.00 90.56 83 GLY A C 1
ATOM 622 O O . GLY A 1 83 ? 1.902 1.338 -2.529 1.00 90.56 83 GLY A O 1
ATOM 623 N N . CYS A 1 84 ? -0.091 0.295 -2.653 1.00 88.19 84 CYS A N 1
ATOM 624 C CA . CYS A 1 84 ? -0.179 -0.011 -1.222 1.00 88.19 84 CYS A CA 1
ATOM 625 C C . CYS A 1 84 ? 0.819 -1.076 -0.751 1.00 88.19 84 CYS A C 1
ATOM 627 O O . CYS A 1 84 ? 1.043 -1.188 0.443 1.00 88.19 84 CYS A O 1
ATOM 629 N N . PHE A 1 85 ? 1.408 -1.839 -1.675 1.00 89.56 85 PHE A N 1
ATOM 630 C CA . PHE A 1 85 ? 2.350 -2.931 -1.382 1.00 89.56 85 PHE A CA 1
ATOM 631 C C . PHE A 1 85 ? 3.723 -2.705 -2.025 1.00 89.56 85 PHE A C 1
ATOM 633 O O . PHE A 1 85 ? 4.491 -3.647 -2.185 1.00 89.56 85 PHE A O 1
ATOM 640 N N . GLN A 1 86 ? 3.985 -1.472 -2.482 1.00 92.12 86 GLN A N 1
ATOM 641 C CA . GLN A 1 86 ? 5.259 -1.044 -3.066 1.00 92.12 86 GLN A CA 1
ATOM 642 C C . GLN A 1 86 ? 5.840 -2.051 -4.075 1.00 92.12 86 GLN A C 1
ATOM 644 O O . GLN A 1 86 ? 6.943 -2.566 -3.904 1.00 92.12 86 GLN A O 1
ATOM 649 N N . LEU A 1 87 ? 5.106 -2.315 -5.164 1.00 90.62 87 LEU A N 1
ATOM 650 C CA . LEU A 1 87 ? 5.577 -3.206 -6.227 1.00 90.62 87 LEU A CA 1
ATOM 651 C C . LEU A 1 87 ? 6.873 -2.644 -6.830 1.00 90.62 87 LEU A C 1
ATOM 653 O O . LEU A 1 87 ? 6.866 -1.569 -7.430 1.00 90.62 87 LEU A O 1
ATOM 657 N N . ILE A 1 88 ? 7.978 -3.362 -6.648 1.00 91.75 88 ILE A N 1
ATOM 658 C CA . ILE A 1 88 ? 9.308 -3.027 -7.175 1.00 91.75 88 ILE A CA 1
ATOM 659 C C . ILE A 1 88 ? 9.725 -4.032 -8.246 1.00 91.75 88 ILE A C 1
ATOM 661 O O . ILE A 1 88 ? 9.191 -5.137 -8.286 1.00 91.75 88 ILE A O 1
ATOM 665 N N . TRP A 1 89 ? 10.739 -3.676 -9.034 1.00 90.12 89 TRP A N 1
ATOM 666 C CA . TRP A 1 89 ? 11.274 -4.431 -10.174 1.00 90.12 89 TRP A CA 1
ATOM 667 C C . TRP A 1 89 ? 10.341 -4.492 -11.377 1.00 90.12 89 TRP A C 1
ATOM 669 O O . TRP A 1 89 ? 9.185 -4.903 -11.287 1.00 90.12 89 TRP A O 1
ATOM 679 N N . ARG A 1 90 ? 10.889 -4.147 -12.544 1.00 86.88 90 ARG A N 1
ATOM 680 C CA . ARG A 1 90 ? 10.219 -4.207 -13.851 1.00 86.88 90 ARG A CA 1
ATOM 681 C C . ARG A 1 90 ? 9.554 -5.559 -14.096 1.00 86.88 90 ARG A C 1
ATOM 683 O O . ARG A 1 90 ? 8.414 -5.619 -14.546 1.00 86.88 90 ARG A O 1
ATOM 690 N N . GLU A 1 91 ? 10.248 -6.639 -13.778 1.00 88.12 91 GLU A N 1
ATOM 691 C CA . GLU A 1 91 ? 9.798 -8.008 -14.004 1.00 88.12 91 GLU A CA 1
ATOM 692 C C . GLU A 1 91 ? 8.520 -8.301 -13.213 1.00 88.12 91 GLU A C 1
ATOM 694 O O . GLU A 1 91 ? 7.620 -8.978 -13.712 1.00 88.12 91 GLU A O 1
ATOM 699 N N . ASN A 1 92 ? 8.394 -7.747 -12.005 1.00 91.38 92 ASN A N 1
ATOM 700 C CA . ASN A 1 92 ? 7.200 -7.919 -11.187 1.00 91.38 92 ASN A CA 1
ATOM 701 C C . ASN A 1 92 ? 6.015 -7.124 -11.738 1.00 91.38 92 ASN A C 1
ATOM 703 O O . ASN A 1 92 ? 4.908 -7.655 -11.756 1.00 91.38 92 ASN A O 1
ATOM 707 N N . TYR A 1 93 ? 6.235 -5.913 -12.262 1.00 88.69 93 TYR A N 1
ATOM 708 C CA . TYR A 1 93 ? 5.194 -5.186 -13.000 1.00 88.69 93 TYR A CA 1
ATOM 709 C C . TYR A 1 93 ? 4.708 -5.995 -14.206 1.00 88.69 93 TYR A C 1
ATOM 711 O O . TYR A 1 93 ? 3.505 -6.182 -14.382 1.00 88.69 93 TYR A O 1
ATOM 719 N N . GLN A 1 94 ? 5.635 -6.550 -14.994 1.00 88.31 94 GLN A N 1
ATOM 720 C CA . GLN A 1 94 ? 5.289 -7.341 -16.179 1.00 88.31 94 GLN A CA 1
ATOM 721 C C . GLN A 1 94 ? 4.506 -8.601 -15.812 1.00 88.31 94 GLN A C 1
ATOM 723 O O . GLN A 1 94 ? 3.562 -8.979 -16.506 1.00 88.31 94 GLN A O 1
ATOM 728 N N . ARG A 1 95 ? 4.893 -9.262 -14.717 1.00 90.69 95 ARG A N 1
ATOM 729 C CA . ARG A 1 95 ? 4.157 -10.407 -14.173 1.00 90.69 95 ARG A CA 1
ATOM 730 C C . ARG A 1 95 ? 2.761 -10.000 -13.713 1.00 90.69 95 ARG A C 1
ATOM 732 O O . ARG A 1 95 ? 1.818 -10.725 -14.013 1.00 90.69 95 ARG A O 1
ATOM 739 N N . ALA A 1 96 ? 2.627 -8.861 -13.038 1.00 90.50 96 ALA A N 1
ATOM 740 C CA . ALA A 1 96 ? 1.346 -8.360 -12.561 1.00 90.50 96 ALA A CA 1
ATOM 741 C C . ALA A 1 96 ? 0.394 -8.018 -13.720 1.00 90.50 96 ALA A C 1
ATOM 743 O O . ALA A 1 96 ? -0.752 -8.452 -13.687 1.00 90.50 96 ALA A O 1
ATOM 744 N N . ASP A 1 97 ? 0.855 -7.353 -14.786 1.00 89.56 97 ASP A N 1
ATOM 745 C CA . ASP A 1 97 ? 0.002 -7.110 -15.962 1.00 89.56 97 ASP A CA 1
ATOM 746 C C . ASP A 1 97 ? -0.473 -8.396 -16.626 1.00 89.56 97 ASP A C 1
ATOM 748 O O . ASP A 1 97 ? -1.637 -8.488 -17.006 1.00 89.56 97 ASP A O 1
ATOM 752 N N . ARG A 1 98 ? 0.419 -9.387 -16.776 1.00 90.62 98 ARG A N 1
ATOM 753 C CA . ARG A 1 98 ? 0.049 -10.681 -17.363 1.00 90.62 98 ARG A CA 1
ATOM 754 C C . ARG A 1 98 ? -0.976 -11.406 -16.501 1.00 90.62 98 ARG A C 1
ATOM 756 O O . ARG A 1 98 ? -1.952 -11.916 -17.033 1.00 90.62 98 ARG A O 1
ATOM 763 N N . ALA A 1 99 ? -0.763 -11.433 -15.186 1.00 91.06 99 ALA A N 1
ATOM 764 C CA . ALA A 1 99 ? -1.665 -12.097 -14.250 1.00 91.06 99 ALA A CA 1
ATOM 765 C C . ALA A 1 99 ? -3.042 -11.420 -14.175 1.00 91.06 99 ALA A C 1
ATOM 767 O O . ALA A 1 99 ? -4.041 -12.098 -13.959 1.00 91.06 99 ALA A O 1
ATOM 768 N N . LEU A 1 100 ? -3.094 -10.098 -14.352 1.00 89.75 100 LEU A N 1
ATOM 769 C CA . LEU A 1 100 ? -4.318 -9.305 -14.226 1.00 89.75 100 LEU A CA 1
ATOM 770 C C . LEU A 1 100 ? -4.970 -8.960 -15.577 1.00 89.75 100 LEU A C 1
ATOM 772 O O . LEU A 1 100 ? -5.993 -8.283 -15.595 1.00 89.75 100 LEU A O 1
ATOM 776 N N . GLY A 1 101 ? -4.392 -9.387 -16.705 1.00 91.38 101 GLY A N 1
ATOM 777 C CA . GLY A 1 101 ? -4.909 -9.080 -18.045 1.00 91.38 101 GLY A CA 1
ATOM 778 C C . GLY A 1 101 ? -4.893 -7.586 -18.392 1.00 91.38 101 GLY A C 1
ATOM 779 O O . GLY A 1 101 ? -5.674 -7.133 -19.221 1.00 91.38 101 GLY A O 1
ATOM 780 N N . LEU A 1 102 ? -4.016 -6.803 -17.759 1.00 84.81 102 LEU A N 1
ATOM 781 C CA . LEU A 1 102 ? -4.039 -5.336 -17.810 1.00 84.81 102 LEU A CA 1
ATOM 782 C C . LEU A 1 102 ? -3.336 -4.738 -19.035 1.00 84.81 102 LEU A C 1
ATOM 784 O O . LEU A 1 102 ? -3.180 -3.524 -19.115 1.00 84.81 102 LEU A O 1
ATOM 788 N N . SER A 1 103 ? -2.896 -5.560 -19.992 1.00 81.56 103 SER A N 1
ATOM 789 C CA . SER A 1 103 ? -2.323 -5.107 -21.270 1.00 81.56 103 SER A CA 1
ATOM 790 C C . SER A 1 103 ? -1.287 -3.980 -21.130 1.00 81.56 103 SER A C 1
ATOM 792 O O . SER A 1 103 ? -1.289 -3.026 -21.902 1.00 81.56 103 SER A O 1
ATOM 794 N N . ARG A 1 104 ? -0.371 -4.108 -20.155 1.00 73.31 104 ARG A N 1
ATOM 795 C CA . ARG A 1 104 ? 0.707 -3.138 -19.864 1.00 73.31 104 ARG A CA 1
ATOM 796 C C . ARG A 1 104 ? 0.234 -1.815 -19.247 1.00 73.31 104 ARG A C 1
ATOM 798 O O . ARG A 1 104 ? 0.945 -0.814 -19.331 1.00 73.31 104 ARG A O 1
ATOM 805 N N . ALA A 1 105 ? -0.932 -1.791 -18.605 1.00 76.75 105 ALA A N 1
ATOM 806 C CA . ALA A 1 105 ? -1.418 -0.599 -17.917 1.00 76.75 105 ALA A CA 1
ATOM 807 C C . ALA A 1 105 ? -0.513 -0.199 -16.743 1.00 76.75 105 ALA A C 1
ATOM 809 O O . ALA A 1 105 ? -0.328 0.993 -16.496 1.00 76.75 105 ALA A O 1
ATOM 810 N N . ILE A 1 106 ? 0.072 -1.174 -16.032 1.00 79.00 106 ILE A N 1
ATOM 811 C CA . ILE A 1 106 ? 0.950 -0.894 -14.883 1.00 79.00 106 ILE A CA 1
ATOM 812 C C . ILE A 1 106 ? 2.435 -1.117 -15.181 1.00 79.00 106 ILE A C 1
ATOM 814 O O . ILE A 1 106 ? 3.273 -0.539 -14.492 1.00 79.00 106 ILE A O 1
ATOM 818 N N . SER A 1 107 ? 2.769 -1.884 -16.221 1.00 67.75 107 SER A N 1
ATOM 819 C CA . SER A 1 107 ? 4.094 -1.981 -16.839 1.00 67.75 107 SER A CA 1
ATOM 820 C C . SER A 1 107 ? 4.200 -0.979 -17.968 1.00 67.75 107 SER A C 1
ATOM 822 O O . SER A 1 107 ? 3.827 -1.278 -19.106 1.00 67.75 107 SER A O 1
ATOM 824 N N . PRO A 1 108 ? 4.722 0.213 -17.710 1.00 52.25 108 PRO A N 1
ATOM 825 C CA . PRO A 1 108 ? 4.644 1.261 -18.697 1.00 52.25 108 PRO A CA 1
ATOM 826 C C . PRO A 1 108 ? 5.445 0.852 -19.967 1.00 52.25 108 PRO A C 1
ATOM 828 O O . PRO A 1 108 ? 6.480 0.202 -19.887 1.00 52.25 108 PRO A O 1
ATOM 831 N N . GLY A 1 109 ? 4.905 1.146 -21.160 1.00 55.66 109 GLY A N 1
ATOM 832 C CA . GLY A 1 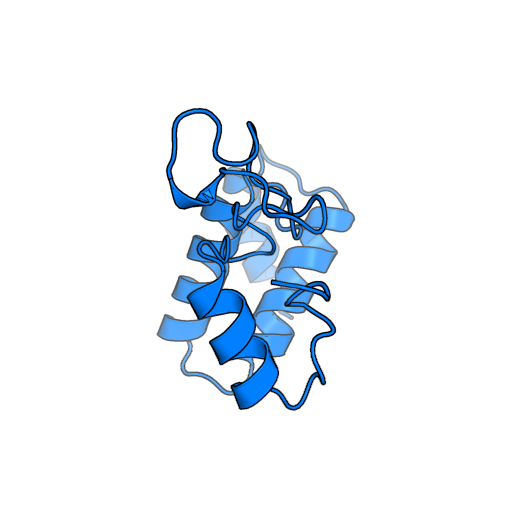109 ? 5.433 0.669 -22.457 1.00 55.66 109 GLY A CA 1
ATOM 833 C C . GLY A 1 109 ? 6.880 1.071 -22.805 1.00 55.66 109 GLY A C 1
ATOM 834 O O . GLY A 1 109 ? 7.370 2.053 -22.253 1.00 55.66 109 GLY A O 1
ATOM 835 N N . HIS A 1 110 ? 7.455 0.318 -23.766 1.00 43.56 110 HIS A N 1
ATOM 836 C CA . HIS A 1 110 ? 8.878 0.077 -24.099 1.00 43.56 110 HIS A CA 1
ATOM 837 C C . HIS A 1 110 ? 9.735 -0.263 -22.886 1.00 43.56 110 HIS A C 1
ATOM 839 O O . HIS A 1 110 ? 9.844 0.499 -21.941 1.00 43.56 110 HIS A O 1
ATOM 845 N N . TRP A 1 111 ? 10.296 -1.463 -22.912 1.00 48.03 111 TRP A N 1
ATOM 846 C CA . TRP A 1 111 ? 11.141 -1.945 -21.854 1.00 48.03 111 TRP A CA 1
ATOM 847 C C . TRP A 1 111 ? 12.433 -2.490 -22.450 1.00 48.03 111 TRP A C 1
ATOM 849 O O . TRP A 1 111 ? 12.319 -3.440 -23.251 1.00 48.03 111 TRP A O 1
#

pLDDT: mean 88.64, std 9.68, range [43.56, 96.56]

Radius of gyration: 16.03 Å; chains: 1; bounding box: 39×27×42 Å

Sequence (111 aa):
MTEALFVAIRPLFGGSLKQAQVDGVNAVLAAAKTLPRSFRVCILATAYHDTAQTAQPIREYGRGKCRKYGTVDQAGKAGYGRGCFQLIWRENYQRADRALGLSRAISPGHW